Protein AF-A0A6N8FL63-F1 (afdb_monomer)

Sequence (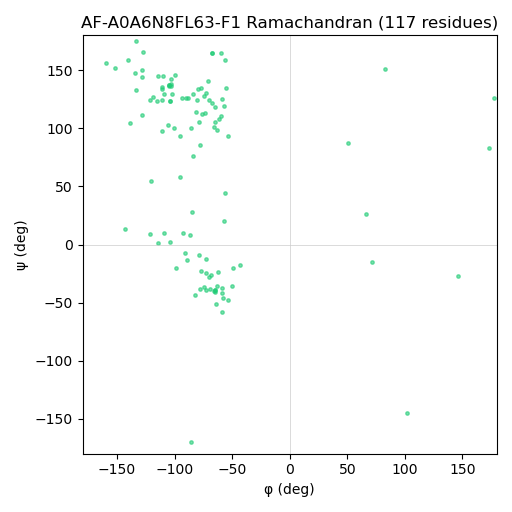119 aa):
MSCSRSRQGDCVCDVVRKIVKAQDEVAVVTNDNCCTTGCKQSIDQLLSPVNGPVDTTIPFLLYCKGDCDLFVATGIRDNNLFECVETAVFRAKKIDKDCCAVLELLEFEEATENYHISL

Secondary structure (DSSP, 8-state):
----TT-TT--HHHHHHHHHHHHHHHHHHTTSS-----TTTTTTTTTS-----------EE-BPSSS--B--EEEEEESSSEEEEEESEEEEEEE-TTSPEEEEE--PPP---------

InterPro domains:
  IPR019593 Spore coat protein Z/Y [PF10612] (2-115)

Structure (mmCIF, N/CA/C/O backbone):
data_AF-A0A6N8FL63-F1
#
_entry.id   AF-A0A6N8FL63-F1
#
loop_
_atom_site.group_PDB
_atom_site.id
_atom_site.type_symbol
_atom_site.label_atom_id
_atom_site.label_alt_id
_atom_site.label_comp_id
_atom_site.label_asym_id
_atom_site.label_entity_id
_atom_site.label_seq_id
_atom_site.pdbx_PDB_ins_code
_atom_site.Cartn_x
_atom_site.Cartn_y
_atom_site.Cartn_z
_atom_site.occupancy
_atom_site.B_iso_or_equiv
_atom_site.auth_seq_id
_atom_site.auth_comp_id
_atom_site.auth_asym_id
_atom_site.auth_atom_id
_atom_site.pdbx_PDB_model_num
ATOM 1 N N . MET A 1 1 ? -8.827 -15.265 6.698 1.00 49.66 1 MET A N 1
ATOM 2 C CA . MET A 1 1 ? -8.635 -14.203 7.704 1.00 49.66 1 MET A CA 1
ATOM 3 C C . MET A 1 1 ? -10.030 -13.690 8.008 1.00 49.66 1 MET A C 1
ATOM 5 O O . MET A 1 1 ? -10.634 -13.136 7.109 1.00 49.66 1 MET A O 1
ATOM 9 N N . SER A 1 2 ? -10.616 -14.034 9.157 1.00 43.56 2 SER A N 1
ATOM 10 C CA . SER A 1 2 ? -12.018 -13.711 9.477 1.00 43.56 2 SER A CA 1
ATOM 11 C C . SER A 1 2 ? -12.038 -12.879 10.748 1.00 43.56 2 SER A C 1
ATOM 13 O O . SER A 1 2 ? -11.491 -13.319 11.757 1.00 43.56 2 SER A O 1
ATOM 15 N N . CYS A 1 3 ? -12.646 -11.695 10.701 1.00 46.19 3 CYS A N 1
ATOM 16 C CA . CYS A 1 3 ? -12.813 -10.845 11.874 1.00 46.19 3 CYS A CA 1
ATOM 17 C C . CYS A 1 3 ? -13.983 -11.384 12.713 1.00 46.19 3 CYS A C 1
ATOM 19 O O . CYS A 1 3 ? -15.148 -11.272 12.336 1.00 46.19 3 CYS A O 1
ATOM 21 N N . SER A 1 4 ? -13.679 -12.023 13.845 1.00 50.72 4 SER A N 1
ATOM 22 C CA . SER A 1 4 ? -14.683 -12.347 14.860 1.00 50.72 4 SER A CA 1
ATOM 23 C C . SER A 1 4 ? -15.061 -11.068 15.611 1.00 50.72 4 SER A C 1
ATOM 25 O O . SER A 1 4 ? -14.191 -10.350 16.097 1.00 50.72 4 SER A O 1
ATOM 27 N N . ARG A 1 5 ? -16.365 -10.798 15.693 1.00 52.38 5 ARG A N 1
ATOM 28 C CA . ARG A 1 5 ? -17.051 -9.566 16.141 1.00 52.38 5 ARG A CA 1
ATOM 29 C C . ARG A 1 5 ? -16.757 -9.031 17.564 1.00 52.38 5 ARG A C 1
ATOM 31 O O . ARG A 1 5 ? -17.566 -8.268 18.076 1.00 52.38 5 ARG A O 1
ATOM 38 N N . SER A 1 6 ? -15.661 -9.389 18.233 1.00 49.41 6 SER A N 1
ATOM 39 C CA . SER A 1 6 ? -15.491 -9.135 19.676 1.00 49.41 6 SER A CA 1
ATOM 40 C C . SER A 1 6 ? -14.385 -8.160 20.095 1.00 49.41 6 SER A C 1
ATOM 42 O O . SER A 1 6 ? -14.257 -7.920 21.293 1.00 49.41 6 SER A O 1
ATOM 44 N N . ARG A 1 7 ? -13.620 -7.541 19.182 1.00 49.97 7 ARG A N 1
ATOM 45 C CA . ARG A 1 7 ? -12.677 -6.460 19.545 1.00 49.97 7 ARG A CA 1
ATOM 46 C C . ARG A 1 7 ? -12.701 -5.329 18.520 1.00 49.97 7 ARG A C 1
ATOM 48 O O . ARG A 1 7 ? -12.178 -5.470 17.420 1.00 49.97 7 ARG A O 1
ATOM 55 N N . GL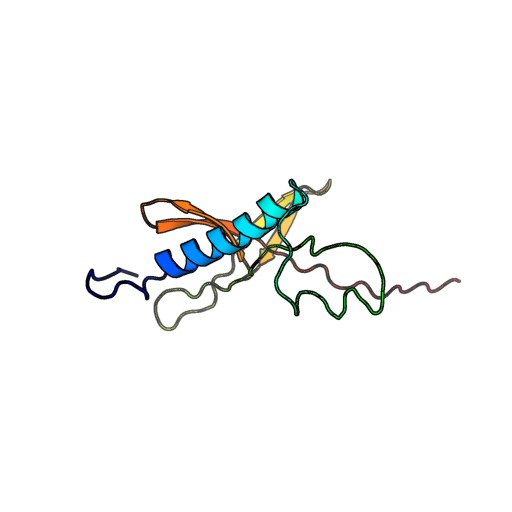N A 1 8 ? -13.336 -4.214 18.879 1.00 47.97 8 GLN A N 1
ATOM 56 C CA . GLN A 1 8 ? -13.195 -2.946 18.160 1.00 47.97 8 GLN A CA 1
ATOM 57 C C . GLN A 1 8 ? -11.742 -2.482 18.321 1.00 47.97 8 GLN A C 1
ATOM 59 O O . GLN A 1 8 ? -11.364 -2.066 19.412 1.00 47.97 8 GLN A O 1
ATOM 64 N N . GLY A 1 9 ? -10.920 -2.604 17.273 1.00 51.50 9 GLY A N 1
ATOM 65 C CA . GLY A 1 9 ? -9.546 -2.085 17.291 1.00 51.50 9 GLY A CA 1
ATOM 66 C C . GLY A 1 9 ? -8.488 -2.879 16.521 1.00 51.50 9 GLY A C 1
ATOM 67 O O . GLY A 1 9 ? -7.547 -2.250 16.043 1.00 51.50 9 GLY A O 1
ATOM 68 N N . ASP A 1 10 ? -8.665 -4.196 16.342 1.00 57.75 10 ASP A N 1
ATOM 69 C CA . ASP A 1 10 ? -7.581 -5.109 15.912 1.00 57.75 10 ASP A CA 1
ATOM 70 C C . ASP A 1 10 ? -7.860 -5.872 14.595 1.00 57.75 10 ASP A C 1
ATOM 72 O O . ASP A 1 10 ? -7.129 -6.794 14.230 1.00 57.75 10 ASP A O 1
ATOM 76 N N . CYS A 1 11 ? -8.923 -5.539 13.853 1.00 80.75 11 CYS A N 1
ATOM 77 C CA . CYS A 1 11 ? -9.172 -6.155 12.543 1.00 80.75 11 CYS A CA 1
ATOM 78 C C . CYS A 1 11 ? -8.233 -5.525 11.497 1.00 80.75 11 CYS A C 1
ATOM 80 O O . CYS A 1 11 ? -8.125 -4.303 11.415 1.00 80.75 11 CYS A O 1
ATOM 82 N N . VAL A 1 12 ? -7.595 -6.339 10.644 1.00 84.06 12 VAL A N 1
ATOM 83 C CA . VAL A 1 12 ? -6.724 -5.867 9.538 1.00 84.06 12 VAL A CA 1
ATOM 84 C C . VAL A 1 12 ? -7.418 -4.791 8.692 1.00 84.06 12 VAL A C 1
ATOM 86 O O . VAL A 1 12 ? -6.795 -3.817 8.284 1.00 84.06 12 VAL A O 1
ATOM 89 N N . CYS A 1 13 ? -8.732 -4.915 8.502 1.00 88.56 13 CYS A N 1
ATOM 90 C CA . CYS A 1 13 ? -9.556 -3.922 7.819 1.00 88.56 13 CYS A CA 1
ATOM 91 C C . CYS A 1 13 ? -9.515 -2.533 8.471 1.00 88.56 13 CYS A C 1
ATOM 93 O O . CYS A 1 13 ? -9.417 -1.530 7.769 1.00 88.56 13 CYS A O 1
ATOM 95 N N . ASP A 1 14 ? -9.553 -2.460 9.803 1.00 89.69 14 ASP A N 1
ATOM 96 C CA . ASP A 1 14 ? -9.490 -1.192 10.534 1.00 89.69 14 ASP A CA 1
ATOM 97 C C . ASP A 1 14 ? -8.104 -0.564 10.407 1.00 89.69 14 ASP A C 1
ATOM 99 O O . ASP A 1 14 ? -7.990 0.651 10.255 1.00 89.69 14 ASP A O 1
ATOM 103 N N . VAL A 1 15 ? -7.052 -1.387 10.429 1.00 90.06 15 VAL A N 1
ATOM 104 C CA . VAL A 1 15 ? -5.671 -0.931 10.227 1.00 90.06 15 VAL A CA 1
ATOM 105 C C . VAL A 1 15 ? -5.501 -0.362 8.822 1.00 90.06 15 VAL A C 1
ATOM 107 O O . VAL A 1 15 ? -5.081 0.783 8.681 1.00 90.06 15 VAL A O 1
ATOM 110 N N . VAL A 1 16 ? -5.904 -1.099 7.784 1.00 91.12 16 VAL A N 1
ATOM 111 C CA . VAL A 1 16 ? -5.817 -0.622 6.394 1.00 91.12 16 VAL A CA 1
ATOM 112 C C . VAL A 1 16 ? -6.692 0.620 6.181 1.00 91.12 16 VAL A C 1
ATOM 114 O O . VAL A 1 16 ? -6.283 1.548 5.490 1.00 91.12 16 VAL A O 1
ATOM 117 N N . ARG A 1 17 ? -7.856 0.715 6.835 1.00 91.75 17 ARG A N 1
ATOM 118 C CA . ARG A 1 17 ? -8.701 1.922 6.806 1.00 91.75 17 ARG A CA 1
ATOM 119 C C . ARG A 1 17 ? -8.033 3.124 7.469 1.00 91.75 17 ARG A C 1
ATOM 121 O O . ARG A 1 17 ? -8.136 4.228 6.942 1.00 91.75 17 ARG A O 1
ATOM 128 N N . LYS A 1 18 ? -7.346 2.924 8.597 1.00 89.44 18 LYS A N 1
ATOM 129 C CA . LYS A 1 18 ? -6.547 3.971 9.252 1.00 89.44 18 LYS A CA 1
ATOM 130 C C . LYS A 1 18 ? -5.377 4.410 8.374 1.00 89.44 18 LYS A C 1
ATOM 132 O O . LYS A 1 18 ? -5.123 5.605 8.310 1.00 89.44 18 LYS A O 1
ATOM 137 N N . ILE A 1 19 ? -4.725 3.473 7.678 1.00 89.31 19 ILE A N 1
ATOM 138 C CA . ILE A 1 19 ? -3.672 3.777 6.702 1.00 89.31 19 ILE A CA 1
ATOM 139 C C . ILE A 1 19 ? -4.231 4.678 5.600 1.00 89.31 19 ILE A C 1
ATOM 141 O O . ILE A 1 19 ? -3.757 5.797 5.459 1.00 89.31 19 ILE A O 1
ATOM 145 N N . VAL A 1 20 ? -5.284 4.252 4.890 1.00 89.44 20 VAL A N 1
ATOM 146 C CA . VAL A 1 20 ? -5.903 5.054 3.815 1.00 89.44 20 VAL A CA 1
ATOM 147 C C . VAL A 1 20 ? -6.283 6.447 4.322 1.00 89.44 20 VAL A C 1
ATOM 149 O O . VAL A 1 20 ? -5.899 7.443 3.721 1.00 89.44 20 VAL A O 1
ATOM 152 N N . LYS A 1 21 ? -6.940 6.527 5.487 1.00 87.12 21 LYS A N 1
ATOM 153 C CA . LYS A 1 21 ? -7.325 7.803 6.100 1.00 87.12 21 LYS A CA 1
ATOM 154 C C . LYS A 1 21 ? -6.123 8.719 6.368 1.00 87.12 21 LYS A C 1
ATOM 156 O O . LYS A 1 21 ? -6.197 9.899 6.054 1.00 87.12 21 LYS A O 1
ATOM 161 N N . ALA A 1 22 ? -5.036 8.192 6.930 1.00 84.81 22 ALA A N 1
ATOM 162 C CA . ALA A 1 22 ? -3.838 8.980 7.212 1.00 84.81 22 ALA A CA 1
ATOM 163 C C . ALA A 1 22 ? -3.174 9.498 5.925 1.00 84.81 22 ALA A C 1
ATOM 165 O O . ALA A 1 22 ? -2.735 10.644 5.884 1.00 84.81 22 ALA A O 1
ATOM 166 N N . GLN A 1 23 ? -3.139 8.681 4.868 1.00 84.56 23 GLN A N 1
ATOM 167 C CA . GLN A 1 23 ? -2.600 9.094 3.568 1.00 84.56 23 GLN A CA 1
ATOM 168 C C . GLN A 1 23 ? -3.460 10.196 2.915 1.00 84.56 23 GLN A C 1
ATOM 170 O O . GLN A 1 23 ? -2.919 11.140 2.336 1.00 84.56 23 GLN A O 1
ATOM 175 N N . ASP A 1 24 ? -4.790 10.094 3.026 1.00 80.62 24 ASP A N 1
ATOM 176 C CA . ASP A 1 24 ? -5.743 11.046 2.441 1.00 80.62 24 ASP A CA 1
ATOM 177 C C . ASP A 1 24 ? -5.766 12.389 3.189 1.00 80.62 24 ASP A C 1
ATOM 179 O O . ASP A 1 24 ? -5.832 13.445 2.560 1.00 80.62 24 ASP A O 1
ATOM 183 N N . GLU A 1 25 ? -5.672 12.378 4.525 1.00 73.38 25 GLU A N 1
ATOM 184 C CA . GLU A 1 25 ? -5.651 13.600 5.344 1.00 73.38 25 GLU A CA 1
ATOM 185 C C . GLU A 1 25 ? -4.486 14.526 4.964 1.00 73.38 25 GLU A C 1
ATOM 187 O O . GLU A 1 25 ? -4.663 15.741 4.897 1.00 73.38 25 GLU A O 1
ATOM 192 N N . VAL A 1 26 ? -3.315 13.970 4.640 1.00 64.12 26 VAL A N 1
ATOM 193 C CA . VAL A 1 26 ? -2.165 14.767 4.187 1.00 64.12 26 VAL A CA 1
ATOM 194 C C . VAL A 1 26 ? -2.357 15.265 2.748 1.00 64.12 26 VAL A C 1
ATOM 196 O O . VAL A 1 26 ? -2.000 16.402 2.450 1.00 64.12 26 VAL A O 1
ATOM 199 N N . ALA A 1 27 ? -2.973 14.467 1.868 1.00 58.62 27 ALA A N 1
ATOM 200 C CA . ALA A 1 27 ? -3.215 14.838 0.468 1.00 58.62 27 ALA A CA 1
ATOM 201 C C . ALA A 1 27 ? -4.271 15.949 0.289 1.00 58.62 27 ALA A C 1
ATOM 203 O O . ALA A 1 27 ? -4.237 16.698 -0.687 1.00 58.62 27 ALA A O 1
ATOM 204 N N . VAL A 1 28 ? -5.225 16.070 1.216 1.00 52.50 28 VAL A N 1
ATOM 205 C CA . VAL A 1 28 ? -6.226 17.152 1.204 1.00 52.50 28 VAL A CA 1
ATOM 206 C C . VAL A 1 28 ? -5.623 18.463 1.718 1.00 52.50 28 VAL A C 1
ATOM 208 O O . VAL A 1 28 ? -5.884 19.529 1.166 1.00 52.50 28 VAL A O 1
ATOM 211 N N . VAL A 1 29 ? -4.761 18.389 2.732 1.00 50.19 29 VAL A N 1
ATOM 212 C CA . VAL A 1 29 ? -4.109 19.549 3.360 1.00 50.19 29 VAL A CA 1
ATOM 213 C C . VAL A 1 29 ? -3.099 20.249 2.445 1.00 50.19 29 VAL A C 1
ATOM 215 O O . VAL A 1 29 ? -2.872 21.447 2.588 1.00 50.19 29 VAL A O 1
ATOM 218 N N . THR A 1 30 ? -2.506 19.548 1.482 1.00 49.66 30 THR A N 1
ATOM 219 C CA . THR A 1 30 ? -1.588 20.161 0.508 1.00 49.66 30 THR A CA 1
ATOM 220 C C . THR A 1 30 ? -2.296 21.028 -0.540 1.00 49.66 30 THR A C 1
ATOM 222 O O . THR A 1 30 ? -1.625 21.797 -1.223 1.00 49.66 30 THR A O 1
ATOM 225 N N . ASN A 1 31 ? -3.630 20.952 -0.650 1.00 46.59 31 ASN A N 1
ATOM 226 C CA . ASN A 1 31 ? -4.423 21.737 -1.606 1.00 46.59 31 ASN A CA 1
ATOM 227 C C . ASN A 1 31 ? -5.071 22.995 -0.999 1.00 46.59 31 ASN A C 1
ATOM 229 O O . ASN A 1 31 ? -5.382 23.923 -1.740 1.00 46.59 31 ASN A O 1
ATOM 233 N N . ASP A 1 32 ? -5.220 23.058 0.326 1.00 43.28 32 ASP A N 1
ATOM 234 C CA . ASP A 1 32 ? -5.717 24.228 1.054 1.00 43.28 32 ASP A CA 1
ATOM 235 C C . ASP A 1 32 ? -4.728 24.566 2.173 1.00 43.28 32 ASP A C 1
ATOM 237 O O . ASP A 1 32 ? -4.602 23.820 3.139 1.00 43.28 32 ASP A O 1
ATOM 241 N N . ASN A 1 33 ? -4.030 25.698 2.034 1.00 47.59 33 ASN A N 1
ATOM 242 C CA . ASN A 1 33 ? -2.922 26.218 2.858 1.00 47.59 33 ASN A CA 1
ATOM 243 C C . ASN A 1 33 ? -3.197 26.391 4.385 1.00 47.59 33 ASN A C 1
ATOM 245 O O . ASN A 1 33 ? -2.863 27.433 4.949 1.00 47.59 33 ASN A O 1
ATOM 249 N N . CYS A 1 34 ? -3.828 25.444 5.092 1.00 46.94 34 CYS A N 1
ATOM 250 C CA . CYS A 1 34 ? -4.378 25.682 6.434 1.00 46.94 34 CYS A CA 1
ATOM 251 C C . CYS A 1 34 ? -4.262 24.528 7.450 1.00 46.94 34 CYS A C 1
ATOM 253 O O . CYS A 1 34 ? -4.857 24.609 8.520 1.00 46.94 34 CYS A O 1
ATOM 255 N N . CYS A 1 35 ? -3.464 23.482 7.226 1.00 49.03 35 CYS A N 1
ATOM 256 C CA . CYS A 1 35 ? -3.082 22.610 8.346 1.00 49.03 35 CYS A CA 1
ATOM 257 C C . CYS A 1 35 ? -1.602 22.758 8.663 1.00 49.03 35 CYS A C 1
ATOM 259 O O . CYS A 1 35 ? -0.726 22.156 8.053 1.00 49.03 35 CYS A O 1
ATOM 261 N N . THR A 1 36 ? -1.365 23.589 9.678 1.00 46.50 36 THR A N 1
ATOM 262 C CA . THR A 1 36 ? -0.153 23.613 10.485 1.00 46.50 36 THR A CA 1
ATOM 263 C C . THR A 1 36 ? -0.018 22.275 11.168 1.00 46.50 36 THR A C 1
ATOM 265 O O . THR A 1 36 ? -0.758 21.892 12.074 1.00 46.50 36 THR A O 1
ATOM 268 N N . THR A 1 37 ? 0.943 21.552 10.673 1.00 51.22 37 THR A N 1
ATOM 269 C CA . THR A 1 37 ? 1.267 20.236 11.111 1.00 51.22 37 THR A CA 1
ATOM 270 C C . THR A 1 37 ? 2.097 20.339 12.421 1.00 51.22 37 THR A C 1
ATOM 272 O O . THR A 1 37 ? 2.926 21.240 12.521 1.00 51.22 37 THR A O 1
ATOM 275 N N . GLY A 1 38 ? 1.815 19.562 13.479 1.00 47.03 38 GLY A N 1
ATOM 276 C CA . GLY A 1 38 ? 2.204 19.882 14.881 1.00 47.03 38 GLY A CA 1
ATOM 277 C C . GLY A 1 38 ? 3.708 20.124 15.153 1.00 47.03 38 GLY A C 1
ATOM 278 O O . GLY A 1 38 ? 4.543 19.639 14.412 1.00 47.03 38 GLY A O 1
ATOM 279 N N . CYS A 1 39 ? 4.076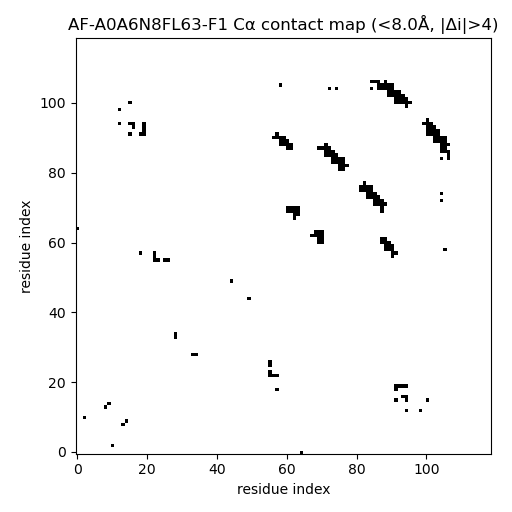 20.823 16.244 1.00 38.59 39 CYS A N 1
ATOM 280 C CA . CYS A 1 39 ? 5.355 21.546 16.505 1.00 38.59 39 CYS A CA 1
ATOM 281 C C . CYS A 1 39 ? 6.719 20.910 16.137 1.00 38.59 39 CYS A C 1
ATOM 283 O O . CYS A 1 39 ? 7.719 21.618 16.065 1.00 38.59 39 CYS A O 1
ATOM 285 N N . LYS A 1 40 ? 6.800 19.598 15.919 1.00 46.94 40 LYS A N 1
ATOM 286 C CA . LYS A 1 40 ? 8.001 18.891 15.440 1.00 46.94 40 LYS A CA 1
ATOM 287 C C . LYS A 1 40 ? 8.073 18.827 13.909 1.00 46.94 40 LYS A C 1
ATOM 289 O O . LYS A 1 40 ? 9.121 18.490 13.369 1.00 46.94 40 LYS A O 1
ATOM 294 N N . GLN A 1 41 ? 6.975 19.150 13.227 1.00 51.06 41 GLN A N 1
ATOM 295 C CA . GLN A 1 41 ? 6.714 18.838 11.825 1.00 51.06 41 GLN A CA 1
ATOM 296 C C . GLN A 1 41 ? 7.298 19.830 10.834 1.00 51.06 41 GLN A C 1
ATOM 298 O O . GLN A 1 41 ? 6.870 19.954 9.695 1.00 51.06 41 GLN A O 1
ATOM 303 N N . SER A 1 42 ? 8.378 20.463 11.226 1.00 49.34 42 SER A N 1
ATOM 304 C CA . SER A 1 42 ? 9.664 20.027 10.703 1.00 49.34 42 SER A CA 1
ATOM 305 C C . SER A 1 42 ? 10.632 21.072 11.215 1.00 49.34 42 SER A C 1
ATOM 307 O O . SER A 1 42 ? 10.962 22.001 10.482 1.00 49.34 42 SER A O 1
ATOM 309 N N . ILE A 1 43 ? 11.105 20.934 12.468 1.00 50.09 43 ILE A N 1
ATOM 310 C CA . ILE A 1 43 ? 12.293 21.698 12.906 1.00 50.09 43 ILE A CA 1
ATOM 311 C C . ILE A 1 43 ? 13.419 21.547 11.874 1.00 50.09 43 ILE A C 1
ATOM 313 O O . ILE A 1 43 ? 14.241 22.429 11.742 1.00 50.09 43 ILE A O 1
ATOM 317 N N . ASP A 1 44 ? 13.375 20.522 11.031 1.00 43.69 44 ASP A N 1
ATOM 318 C CA . ASP A 1 44 ? 14.366 20.294 9.989 1.00 43.69 44 ASP A CA 1
ATOM 319 C C . ASP A 1 44 ? 13.885 20.520 8.556 1.00 43.69 44 ASP A C 1
ATOM 321 O O . ASP A 1 44 ? 14.655 20.345 7.622 1.00 43.69 44 ASP A O 1
ATOM 325 N N . GLN A 1 45 ? 12.700 21.093 8.354 1.00 47.09 45 GLN A N 1
ATOM 326 C CA . GLN A 1 45 ? 12.618 22.035 7.241 1.00 47.09 45 GLN A CA 1
ATOM 327 C C . GLN A 1 45 ? 13.584 23.219 7.504 1.00 47.09 45 GLN A C 1
ATOM 329 O O . GLN A 1 45 ? 14.035 23.837 6.542 1.00 47.09 45 GLN A O 1
ATOM 334 N N . LEU A 1 46 ? 13.957 23.523 8.769 1.00 44.97 46 LEU A N 1
ATOM 335 C CA . LEU A 1 46 ? 14.701 24.740 9.160 1.00 44.97 46 LEU A CA 1
ATOM 336 C C . LEU A 1 46 ? 16.216 24.730 8.911 1.00 44.97 46 LEU A C 1
ATOM 338 O O . LEU A 1 46 ? 16.819 25.793 9.037 1.00 44.97 46 LEU A O 1
ATOM 342 N N . LEU A 1 47 ? 16.851 23.614 8.540 1.00 43.84 47 LEU A N 1
ATOM 343 C CA . LEU A 1 47 ? 18.245 23.666 8.062 1.00 43.84 47 LEU A CA 1
ATOM 344 C C . LEU A 1 47 ? 18.361 23.839 6.534 1.00 43.84 47 LEU A C 1
ATOM 346 O O . LEU A 1 47 ? 19.446 24.176 6.064 1.00 43.84 47 LEU A O 1
ATOM 350 N N . SER A 1 48 ? 17.230 23.778 5.807 1.00 43.97 48 SER A N 1
ATOM 351 C CA . SER A 1 48 ? 17.045 24.161 4.389 1.00 43.97 48 SER A CA 1
ATOM 352 C C . SER A 1 48 ? 17.437 23.105 3.323 1.00 43.97 48 SER A C 1
ATOM 354 O O . SER A 1 48 ? 18.392 22.368 3.559 1.00 43.97 48 SER A O 1
ATOM 356 N N . PRO A 1 49 ? 16.809 23.060 2.112 1.00 48.38 49 PRO A N 1
ATOM 357 C CA . PRO A 1 49 ? 15.669 23.848 1.613 1.00 48.38 49 PRO A CA 1
ATOM 358 C C . PRO A 1 49 ? 14.482 23.045 1.008 1.00 48.38 49 PRO A C 1
ATOM 360 O O . PRO A 1 49 ? 14.651 22.092 0.258 1.00 48.38 49 PRO A O 1
ATOM 363 N N . VAL A 1 50 ? 13.277 23.580 1.256 1.00 49.59 50 VAL A N 1
ATOM 364 C CA . VAL A 1 50 ? 12.170 23.819 0.300 1.00 49.59 50 VAL A CA 1
ATOM 365 C C . VAL A 1 50 ? 11.739 22.648 -0.595 1.00 49.59 50 VAL A C 1
ATOM 367 O O . VAL A 1 50 ? 12.190 22.550 -1.727 1.00 49.59 50 VAL A O 1
ATOM 370 N N . ASN A 1 51 ? 10.815 21.821 -0.092 1.00 46.97 51 ASN A N 1
ATOM 371 C CA . ASN A 1 51 ? 9.601 21.296 -0.750 1.00 46.97 51 ASN A CA 1
ATOM 372 C C . ASN A 1 51 ? 8.928 20.344 0.260 1.00 46.97 51 ASN A C 1
ATOM 374 O O . ASN A 1 51 ? 9.594 19.485 0.834 1.00 46.97 51 ASN A O 1
ATOM 378 N N . GLY A 1 52 ? 7.645 20.547 0.577 1.00 46.09 52 GLY A N 1
ATOM 379 C CA . GLY A 1 52 ? 6.929 19.726 1.569 1.00 46.09 52 GLY A CA 1
ATOM 380 C C . GLY A 1 52 ? 6.895 18.235 1.191 1.00 46.09 52 GLY A C 1
ATOM 381 O O . GLY A 1 52 ? 7.176 17.913 0.037 1.00 46.09 52 GLY A O 1
ATOM 382 N N . PRO A 1 53 ? 6.554 17.317 2.121 1.00 46.78 53 PRO A N 1
ATOM 383 C CA . PRO A 1 53 ? 6.522 15.892 1.810 1.00 46.78 53 PRO A CA 1
ATOM 384 C C . PRO A 1 53 ? 5.526 15.638 0.675 1.00 46.78 53 PRO A C 1
ATOM 386 O O . PRO A 1 53 ? 4.319 15.801 0.849 1.00 46.78 53 PRO A O 1
ATOM 389 N N . VAL A 1 54 ? 6.052 15.271 -0.490 1.00 52.88 54 VAL A N 1
ATOM 390 C CA . VAL A 1 54 ? 5.268 14.815 -1.647 1.00 52.88 54 VAL A CA 1
ATOM 391 C C . VAL A 1 54 ? 4.724 13.404 -1.374 1.00 52.88 54 VAL A C 1
ATOM 393 O O . VAL A 1 54 ? 3.670 13.017 -1.877 1.00 52.88 54 VAL A O 1
ATOM 396 N N . ASP A 1 55 ? 5.397 12.670 -0.486 1.00 57.34 55 ASP A N 1
ATOM 397 C CA . ASP A 1 55 ? 5.133 11.266 -0.208 1.00 57.34 55 ASP A CA 1
ATOM 398 C C . ASP A 1 55 ? 4.205 11.104 0.996 1.00 57.34 55 ASP A C 1
ATOM 400 O O . ASP A 1 55 ? 4.626 11.047 2.152 1.00 57.34 55 ASP A O 1
ATOM 404 N N . THR A 1 56 ? 2.906 10.998 0.724 1.00 67.81 56 THR A N 1
ATOM 405 C CA . THR A 1 56 ? 1.891 10.700 1.748 1.00 67.81 56 THR A CA 1
ATOM 406 C C . THR A 1 56 ? 1.692 9.202 1.975 1.00 67.81 56 THR A C 1
ATOM 408 O O . THR A 1 56 ? 0.757 8.804 2.661 1.00 67.81 56 THR A O 1
ATOM 411 N N . THR A 1 57 ? 2.537 8.354 1.387 1.00 80.62 57 THR A N 1
ATOM 412 C CA . THR A 1 57 ? 2.368 6.897 1.346 1.00 80.62 57 THR A CA 1
ATOM 413 C C . THR A 1 57 ? 2.891 6.224 2.613 1.00 80.62 57 THR A C 1
ATOM 415 O O . THR A 1 57 ? 4.040 6.423 2.995 1.00 80.62 57 THR A O 1
ATOM 418 N N . ILE A 1 58 ? 2.079 5.357 3.228 1.00 87.31 58 ILE A N 1
ATOM 419 C CA . ILE A 1 58 ? 2.534 4.429 4.273 1.00 87.31 58 ILE A CA 1
ATOM 420 C C . ILE A 1 58 ? 2.719 3.057 3.607 1.00 87.31 58 ILE A C 1
ATOM 422 O O . ILE A 1 58 ? 1.721 2.366 3.374 1.00 87.31 58 ILE A O 1
ATOM 426 N N . PRO A 1 59 ? 3.956 2.653 3.261 1.00 90.38 59 PRO A N 1
ATOM 427 C CA . PRO A 1 59 ? 4.195 1.369 2.617 1.00 90.38 59 PRO A CA 1
ATOM 428 C C . PRO A 1 59 ? 3.984 0.222 3.607 1.00 90.38 59 PRO A C 1
ATOM 430 O O . PRO A 1 59 ? 4.380 0.307 4.772 1.00 90.38 59 PRO A O 1
ATOM 433 N N . PHE A 1 60 ? 3.393 -0.877 3.144 1.00 90.62 60 PHE A N 1
ATOM 434 C CA . PHE A 1 60 ? 3.268 -2.089 3.950 1.00 90.62 60 PHE A CA 1
ATOM 435 C C . PHE A 1 60 ? 3.486 -3.361 3.136 1.00 90.62 60 PHE A C 1
ATOM 437 O O . PHE A 1 60 ? 3.353 -3.393 1.913 1.00 90.62 60 PHE A O 1
ATOM 444 N N . LEU A 1 61 ? 3.821 -4.413 3.878 1.00 92.31 61 LEU A N 1
ATOM 445 C CA . LEU A 1 61 ? 4.040 -5.769 3.403 1.00 92.31 61 LEU A CA 1
ATOM 446 C C . LEU A 1 61 ? 2.796 -6.616 3.670 1.00 92.31 61 LEU A C 1
ATOM 448 O O . LEU A 1 61 ? 2.132 -6.453 4.699 1.00 92.31 61 LEU A O 1
ATOM 452 N N . LEU A 1 62 ? 2.503 -7.552 2.773 1.00 89.94 62 LEU A N 1
ATOM 453 C CA . LEU A 1 62 ? 1.431 -8.523 2.956 1.00 89.94 62 LEU A CA 1
ATOM 454 C C . LEU A 1 62 ? 2.017 -9.912 3.149 1.00 89.94 62 LEU A C 1
ATOM 456 O O . LEU A 1 62 ? 2.735 -10.408 2.294 1.00 89.94 62 LEU A O 1
ATOM 460 N N . TYR A 1 63 ? 1.658 -10.558 4.250 1.00 88.00 63 TYR A N 1
ATOM 461 C CA . TYR A 1 63 ? 1.931 -11.974 4.470 1.00 88.00 63 TYR A CA 1
ATOM 462 C C . TYR A 1 63 ? 0.637 -12.746 4.246 1.00 88.00 63 TYR A C 1
ATOM 464 O O . TYR A 1 63 ? -0.439 -12.318 4.688 1.00 88.00 63 TYR A O 1
ATOM 472 N N . CYS A 1 64 ? 0.714 -13.877 3.552 1.00 78.69 64 CYS A N 1
ATOM 473 C CA . CYS A 1 64 ? -0.434 -14.767 3.471 1.00 78.69 64 CYS A CA 1
ATOM 474 C C . CYS A 1 64 ? -0.731 -15.381 4.855 1.00 78.69 64 CYS A C 1
ATOM 476 O O . CYS A 1 64 ? 0.035 -15.280 5.812 1.00 78.69 64 CYS A O 1
ATOM 478 N N . LYS A 1 65 ? -1.922 -15.963 5.014 1.00 77.81 65 LYS A N 1
ATOM 479 C CA . LYS A 1 65 ? -2.374 -16.458 6.319 1.00 77.81 65 LYS A CA 1
ATOM 480 C C . LYS A 1 65 ? -1.574 -17.699 6.743 1.00 77.81 65 LYS A C 1
ATOM 482 O O . LYS A 1 65 ? -1.689 -18.727 6.084 1.00 77.81 65 LYS A O 1
ATOM 487 N N . GLY A 1 66 ? -0.955 -17.652 7.923 1.00 79.88 66 GLY A N 1
ATOM 488 C CA . GLY A 1 66 ? -0.239 -18.784 8.524 1.00 79.88 66 GLY A CA 1
ATOM 489 C C . GLY A 1 66 ? 1.270 -18.636 8.352 1.00 79.88 66 GLY A C 1
ATOM 490 O O . GLY A 1 66 ? 1.770 -17.517 8.384 1.00 79.88 66 GLY A O 1
ATOM 491 N N . ASP A 1 67 ? 1.966 -19.753 8.158 1.00 75.69 67 ASP A N 1
ATOM 492 C CA . ASP A 1 67 ? 3.430 -19.803 8.050 1.00 75.69 67 ASP A CA 1
ATOM 493 C C . ASP A 1 67 ? 3.879 -19.778 6.582 1.00 75.69 67 ASP A C 1
ATOM 495 O O . ASP A 1 67 ? 4.493 -20.723 6.092 1.00 75.69 67 ASP A O 1
ATOM 499 N N . CYS A 1 68 ? 3.495 -18.742 5.840 1.00 78.06 68 CYS A N 1
ATOM 500 C CA . CYS A 1 68 ? 3.785 -18.656 4.413 1.00 78.06 68 CYS A CA 1
ATOM 501 C C . CYS A 1 68 ? 4.469 -17.345 4.034 1.00 78.06 68 CYS A C 1
ATOM 503 O O . CYS A 1 68 ? 4.524 -16.392 4.817 1.00 78.06 68 CYS A O 1
ATOM 505 N N . ASP A 1 69 ? 5.018 -17.345 2.823 1.00 85.50 69 ASP 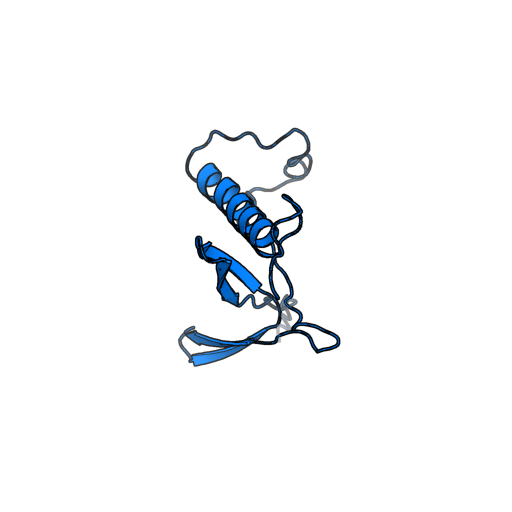A N 1
ATOM 506 C CA . ASP A 1 69 ? 5.913 -16.304 2.349 1.00 85.50 69 ASP A CA 1
ATOM 507 C C . ASP A 1 69 ? 5.221 -14.951 2.159 1.00 85.50 69 ASP A C 1
ATOM 509 O O . ASP A 1 69 ? 3.992 -14.804 2.113 1.00 85.50 69 ASP A O 1
ATOM 513 N N . LEU A 1 70 ? 6.068 -13.935 2.046 1.00 91.31 70 LEU A N 1
ATOM 514 C CA . LEU A 1 70 ? 5.679 -12.594 1.662 1.00 91.31 70 LEU A CA 1
ATOM 515 C C . LEU A 1 70 ? 4.935 -12.628 0.316 1.00 91.31 70 LEU A C 1
ATOM 517 O O . LEU A 1 70 ? 5.362 -13.280 -0.635 1.00 91.31 70 LEU A O 1
ATOM 521 N N . PHE A 1 71 ? 3.817 -11.915 0.227 1.00 91.06 71 PHE A N 1
ATOM 522 C CA . PHE A 1 71 ? 3.070 -11.782 -1.013 1.00 91.06 71 PHE A CA 1
ATOM 523 C C . PHE A 1 71 ? 3.816 -10.843 -1.961 1.00 91.06 71 PHE A C 1
ATOM 525 O O . PHE A 1 71 ? 3.928 -9.644 -1.703 1.00 91.06 71 PHE A O 1
ATOM 532 N N . VAL A 1 72 ? 4.300 -11.408 -3.063 1.00 93.25 72 VAL A N 1
ATOM 533 C CA . VAL A 1 72 ? 4.933 -10.687 -4.166 1.00 93.25 72 VAL A CA 1
ATOM 534 C C . VAL A 1 72 ? 3.923 -10.571 -5.302 1.00 93.25 72 VAL A C 1
ATOM 536 O O . VAL A 1 72 ? 3.301 -11.561 -5.691 1.00 93.25 72 VAL A O 1
ATOM 539 N N . ALA A 1 73 ? 3.738 -9.361 -5.816 1.00 92.44 73 ALA A N 1
ATOM 540 C CA . ALA A 1 73 ? 2.847 -9.090 -6.931 1.00 92.44 73 ALA A CA 1
ATOM 541 C C . ALA A 1 73 ? 3.632 -8.620 -8.152 1.00 92.44 73 ALA A C 1
ATOM 543 O O . ALA A 1 73 ? 4.593 -7.860 -8.032 1.00 92.44 73 ALA A O 1
ATOM 544 N N . THR A 1 74 ? 3.151 -9.023 -9.326 1.00 94.00 74 THR A N 1
ATOM 545 C CA . THR A 1 74 ? 3.671 -8.583 -10.619 1.00 94.00 74 THR A CA 1
ATOM 546 C C . THR A 1 74 ? 2.637 -7.699 -11.309 1.00 94.00 74 THR A C 1
ATOM 548 O O . THR A 1 74 ? 1.451 -8.037 -11.363 1.00 94.00 74 THR A O 1
ATOM 551 N N . GLY A 1 75 ? 3.077 -6.570 -11.849 1.00 90.44 75 GLY A N 1
ATOM 552 C CA . GLY A 1 75 ? 2.278 -5.668 -12.671 1.00 90.44 75 GLY A CA 1
ATOM 553 C C . GLY A 1 75 ? 3.035 -5.246 -13.923 1.00 90.44 75 GLY A C 1
ATOM 554 O O . GLY A 1 75 ? 4.203 -5.582 -14.092 1.00 90.44 75 GLY A O 1
ATOM 555 N N . ILE A 1 76 ? 2.363 -4.504 -14.802 1.00 90.38 76 ILE A N 1
ATOM 556 C CA . ILE A 1 76 ? 2.985 -3.903 -15.984 1.00 90.38 76 ILE A CA 1
ATOM 557 C C . ILE A 1 76 ? 2.849 -2.387 -15.866 1.00 90.38 76 ILE A C 1
ATOM 559 O O . ILE A 1 76 ? 1.737 -1.886 -15.683 1.00 90.38 76 ILE A O 1
ATOM 563 N N . ARG A 1 77 ? 3.968 -1.670 -15.977 1.00 85.50 77 ARG A N 1
ATOM 564 C CA . ARG A 1 77 ? 4.008 -0.210 -16.111 1.00 85.50 77 ARG A CA 1
ATOM 565 C C . ARG A 1 77 ? 4.300 0.148 -17.566 1.00 85.50 77 ARG A C 1
ATOM 567 O O . ARG A 1 77 ? 5.081 -0.531 -18.225 1.00 85.50 77 ARG A O 1
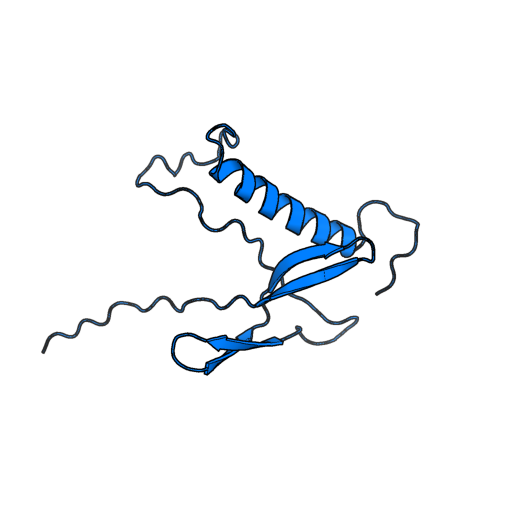ATOM 574 N N . ASP A 1 78 ? 3.664 1.206 -18.054 1.00 83.75 78 ASP A N 1
ATOM 575 C CA . ASP A 1 78 ? 3.925 1.772 -19.377 1.00 83.75 78 ASP A CA 1
ATOM 576 C C . ASP A 1 78 ? 4.712 3.078 -19.223 1.00 83.75 78 ASP A C 1
ATOM 578 O O . ASP A 1 78 ? 4.149 4.107 -18.851 1.00 83.75 78 ASP A O 1
ATOM 582 N N . ASN A 1 79 ? 6.020 3.005 -19.479 1.00 77.69 79 ASN A N 1
ATOM 583 C CA . ASN A 1 79 ? 6.941 4.144 -19.504 1.00 77.69 79 ASN A CA 1
ATOM 584 C C . ASN A 1 79 ? 7.593 4.258 -20.898 1.00 77.69 79 ASN A C 1
ATOM 586 O O . ASN A 1 79 ? 8.815 4.245 -21.030 1.00 77.69 79 ASN A O 1
ATOM 590 N N . ASN A 1 80 ? 6.783 4.324 -21.964 1.00 81.19 80 ASN A N 1
ATOM 591 C CA . ASN A 1 80 ? 7.184 4.219 -23.385 1.00 81.19 80 ASN A CA 1
ATOM 592 C C . ASN A 1 80 ? 7.606 2.807 -23.835 1.00 81.19 80 ASN A C 1
ATOM 594 O O . ASN A 1 80 ? 7.676 2.540 -25.035 1.00 81.19 80 ASN A O 1
ATOM 598 N N . LEU A 1 81 ? 7.862 1.906 -22.886 1.00 85.12 81 LEU A N 1
ATOM 599 C CA . LEU A 1 81 ? 7.992 0.464 -23.059 1.00 85.12 81 LEU A CA 1
ATOM 600 C C . LEU A 1 81 ? 7.193 -0.221 -21.940 1.00 85.12 81 LEU A C 1
ATOM 602 O O . LEU A 1 81 ? 7.094 0.307 -20.831 1.00 85.12 81 LEU A O 1
ATOM 606 N N . PHE A 1 82 ? 6.617 -1.389 -22.235 1.00 90.44 82 PHE A N 1
ATOM 607 C CA . PHE A 1 82 ? 5.947 -2.208 -21.225 1.00 90.44 82 PHE A CA 1
ATOM 608 C C . PHE A 1 82 ? 6.991 -2.921 -20.366 1.00 90.44 82 PHE A C 1
ATOM 610 O O . PHE A 1 82 ? 7.684 -3.821 -20.843 1.00 90.44 82 PHE A O 1
ATOM 617 N N . GLU A 1 83 ? 7.072 -2.537 -19.098 1.00 87.88 83 GLU A N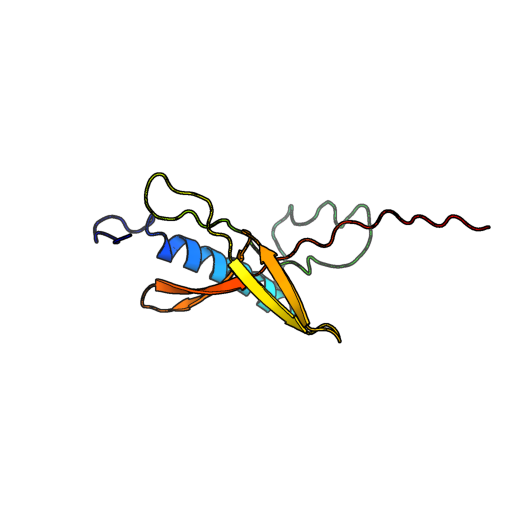 1
ATOM 618 C CA . GLU A 1 83 ? 7.995 -3.106 -18.117 1.00 87.88 83 GLU A CA 1
ATOM 619 C C . GLU A 1 83 ? 7.221 -3.908 -17.073 1.00 87.88 83 GLU A C 1
ATOM 621 O O . GLU A 1 83 ? 6.184 -3.462 -16.574 1.00 87.88 83 GLU A O 1
ATOM 626 N N . CYS A 1 84 ? 7.722 -5.098 -16.737 1.00 90.44 84 CYS A N 1
ATOM 627 C CA . CYS A 1 84 ? 7.188 -5.873 -15.622 1.00 90.44 84 CYS A CA 1
ATOM 628 C C . CYS A 1 84 ? 7.762 -5.323 -14.316 1.00 90.44 84 CYS A C 1
ATOM 630 O O . CYS A 1 84 ? 8.977 -5.281 -14.152 1.00 90.44 84 CYS A O 1
ATOM 632 N N . VAL A 1 85 ? 6.885 -4.953 -13.388 1.00 89.88 85 VAL A N 1
ATOM 633 C CA . VAL A 1 85 ? 7.246 -4.538 -12.031 1.00 89.88 85 VAL A CA 1
ATOM 634 C C . VAL A 1 85 ? 6.910 -5.683 -11.094 1.00 89.88 85 VAL A C 1
ATOM 636 O O . VAL A 1 85 ? 5.760 -6.121 -11.054 1.00 89.88 85 VAL A O 1
ATOM 639 N N . GLU A 1 86 ? 7.891 -6.156 -10.336 1.00 93.19 86 GLU A N 1
ATOM 640 C CA . GLU A 1 86 ? 7.702 -7.154 -9.287 1.00 93.19 86 GLU A CA 1
ATOM 641 C C . GLU A 1 86 ? 8.027 -6.531 -7.931 1.00 93.19 86 GLU A C 1
ATOM 643 O O . GLU A 1 86 ? 9.110 -5.986 -7.730 1.00 93.19 86 GLU A O 1
ATOM 648 N N . THR A 1 87 ? 7.078 -6.571 -6.996 1.00 93.12 87 THR A N 1
ATOM 649 C CA . THR A 1 87 ? 7.273 -5.973 -5.673 1.00 93.12 87 THR A CA 1
ATOM 650 C C . THR A 1 87 ? 6.461 -6.673 -4.596 1.00 93.12 87 THR A C 1
ATOM 652 O O . THR A 1 87 ? 5.383 -7.218 -4.837 1.00 93.12 87 THR A O 1
ATOM 655 N N . ALA A 1 88 ? 6.980 -6.614 -3.375 1.00 93.50 88 ALA A N 1
ATOM 656 C CA . ALA A 1 88 ? 6.277 -7.014 -2.164 1.00 93.50 88 ALA A CA 1
ATOM 657 C C . ALA A 1 88 ? 5.775 -5.823 -1.332 1.00 93.50 88 ALA A C 1
ATOM 659 O O . ALA A 1 88 ? 5.242 -6.010 -0.234 1.00 93.50 88 ALA A O 1
ATOM 660 N N . VAL A 1 89 ? 5.989 -4.599 -1.818 1.00 93.12 89 VAL A N 1
ATOM 661 C CA . VAL A 1 89 ? 5.676 -3.366 -1.100 1.00 93.12 89 VAL A CA 1
ATOM 662 C C . VAL A 1 89 ? 4.491 -2.682 -1.760 1.00 93.12 89 VAL A C 1
ATOM 664 O O . VAL A 1 89 ? 4.459 -2.470 -2.972 1.00 93.12 89 VAL A O 1
ATOM 667 N N . PHE A 1 90 ? 3.501 -2.334 -0.941 1.00 93.38 90 PHE A N 1
ATOM 668 C CA . PHE A 1 90 ? 2.216 -1.844 -1.418 1.00 93.38 90 PHE A CA 1
ATOM 669 C C . PHE A 1 90 ? 1.824 -0.529 -0.759 1.00 93.38 90 PHE A C 1
ATOM 671 O O . PHE A 1 90 ? 2.106 -0.289 0.418 1.00 93.38 90 PHE A O 1
ATOM 678 N N . ARG A 1 91 ? 1.072 0.275 -1.512 1.00 92.19 91 ARG A N 1
ATOM 679 C CA . ARG A 1 91 ? 0.260 1.380 -0.997 1.00 92.19 91 ARG A CA 1
ATOM 680 C C . ARG A 1 91 ? -1.207 0.976 -0.999 1.00 92.19 91 ARG A C 1
ATOM 682 O O . ARG A 1 91 ? -1.709 0.452 -1.991 1.00 92.19 91 ARG A O 1
ATOM 689 N N . ALA A 1 92 ? -1.933 1.290 0.071 1.00 92.75 92 ALA A N 1
ATOM 690 C CA . ALA A 1 92 ? -3.388 1.175 0.068 1.00 92.75 92 ALA A CA 1
ATOM 691 C C . ALA A 1 92 ? -3.990 2.414 -0.601 1.00 92.75 92 ALA A C 1
ATOM 693 O O . ALA A 1 92 ? -3.879 3.517 -0.071 1.00 92.75 92 ALA A O 1
ATOM 694 N N . LYS A 1 93 ? -4.636 2.237 -1.756 1.00 89.19 93 LYS A N 1
ATOM 695 C CA . LYS A 1 93 ? -5.307 3.322 -2.487 1.00 89.19 93 LYS A CA 1
ATOM 696 C C . LYS A 1 93 ? -6.695 3.614 -1.929 1.00 89.19 93 LYS A C 1
ATOM 698 O O . LYS A 1 93 ? -7.097 4.761 -1.812 1.00 89.19 93 LYS A O 1
ATOM 703 N N . LYS A 1 94 ? -7.460 2.562 -1.639 1.00 90.88 94 LYS A N 1
ATOM 704 C CA . LYS A 1 94 ? -8.795 2.647 -1.032 1.00 90.88 94 LYS A CA 1
ATOM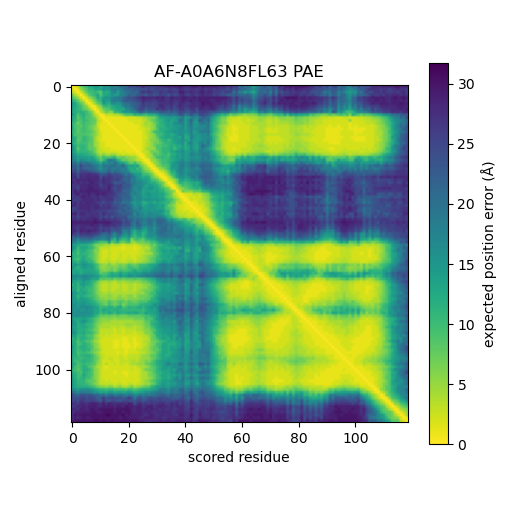 705 C C . LYS A 1 94 ? -9.165 1.323 -0.386 1.00 90.88 94 LYS A C 1
ATOM 707 O O . LYS A 1 94 ? -8.681 0.276 -0.809 1.00 90.88 94 LYS A O 1
ATOM 712 N N . ILE A 1 95 ? -10.070 1.372 0.583 1.00 91.94 95 ILE A N 1
ATOM 713 C CA . ILE A 1 95 ? -10.708 0.196 1.174 1.00 91.94 95 ILE A CA 1
ATOM 714 C C . ILE A 1 95 ? -12.212 0.428 1.265 1.00 91.94 95 ILE A C 1
ATOM 716 O O . ILE A 1 95 ? -12.661 1.496 1.689 1.00 91.94 95 ILE A O 1
ATOM 720 N N . ASP A 1 96 ? -13.001 -0.553 0.847 1.00 90.06 96 ASP A N 1
ATOM 721 C CA . ASP A 1 96 ? -14.456 -0.448 0.879 1.00 90.06 96 ASP A CA 1
ATOM 722 C C . ASP A 1 96 ? -15.054 -0.859 2.240 1.00 90.06 96 ASP A C 1
ATOM 724 O O . ASP A 1 96 ? -14.369 -0.964 3.267 1.00 90.06 96 ASP A O 1
ATOM 728 N N . LYS A 1 97 ? -16.382 -0.991 2.281 1.00 86.38 97 LYS A N 1
ATOM 729 C CA . LYS A 1 97 ? -17.126 -1.385 3.484 1.00 86.38 97 LYS A CA 1
ATOM 730 C C . LYS A 1 97 ? -17.024 -2.886 3.768 1.00 86.38 97 LYS A C 1
ATOM 732 O O . LYS A 1 97 ? -17.164 -3.270 4.925 1.00 86.38 97 LYS A O 1
ATOM 737 N N . ASP A 1 98 ? -16.722 -3.686 2.749 1.00 88.31 98 ASP A N 1
ATOM 738 C CA . ASP A 1 98 ? -16.599 -5.145 2.812 1.00 88.31 98 ASP A CA 1
ATOM 739 C C . ASP A 1 98 ? -15.149 -5.594 3.075 1.00 88.31 98 ASP A C 1
ATOM 741 O O . ASP A 1 98 ? -14.835 -6.783 3.050 1.00 88.31 98 ASP A O 1
ATOM 745 N N . CYS A 1 99 ? -14.270 -4.640 3.407 1.00 87.19 99 CYS A N 1
ATOM 746 C CA . CYS A 1 99 ? -12.858 -4.845 3.718 1.00 87.19 99 CYS A CA 1
ATOM 747 C C . CYS A 1 99 ? -12.010 -5.320 2.532 1.00 87.19 99 CYS A C 1
ATOM 749 O O . CYS A 1 99 ? -10.950 -5.917 2.732 1.00 87.19 99 CYS A O 1
ATOM 751 N N . CYS A 1 100 ? -12.424 -5.000 1.305 1.00 91.25 100 CYS A N 1
ATOM 752 C 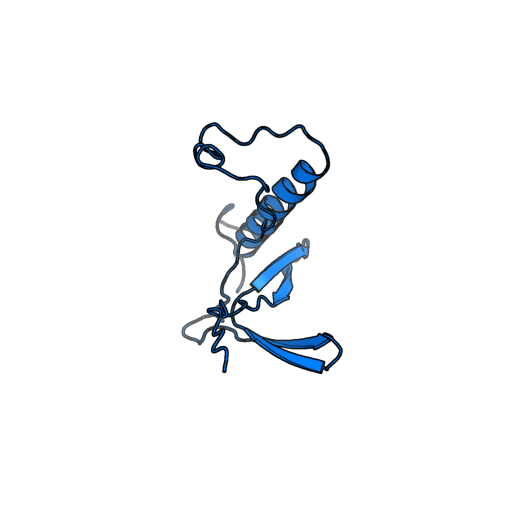CA . CYS A 1 100 ? -11.601 -5.181 0.118 1.00 91.25 100 CYS A CA 1
ATOM 753 C C . CYS A 1 100 ? -10.776 -3.917 -0.144 1.00 91.25 100 CYS A C 1
ATOM 755 O O . CYS A 1 100 ? -11.306 -2.805 -0.229 1.00 91.25 100 CYS A O 1
ATOM 757 N N . ALA A 1 101 ? -9.458 -4.091 -0.254 1.00 91.25 101 ALA A N 1
ATOM 758 C CA . ALA A 1 101 ? -8.519 -3.011 -0.520 1.00 91.25 101 ALA A CA 1
ATOM 759 C C . ALA A 1 101 ? -8.068 -3.028 -1.985 1.00 91.25 101 ALA A C 1
ATOM 761 O O . ALA A 1 101 ? -7.773 -4.085 -2.540 1.00 91.25 101 ALA A O 1
ATOM 762 N N . VAL A 1 102 ? -7.978 -1.846 -2.591 1.00 93.81 102 VAL A N 1
ATOM 763 C CA . VAL A 1 102 ? -7.248 -1.646 -3.846 1.00 93.81 102 VAL A CA 1
ATOM 764 C C . VAL A 1 102 ? -5.840 -1.203 -3.496 1.00 93.81 102 VAL A C 1
ATOM 766 O O . VAL A 1 102 ? -5.664 -0.235 -2.752 1.00 93.81 102 VAL A O 1
ATOM 769 N N . LEU A 1 103 ? -4.861 -1.919 -4.037 1.00 93.56 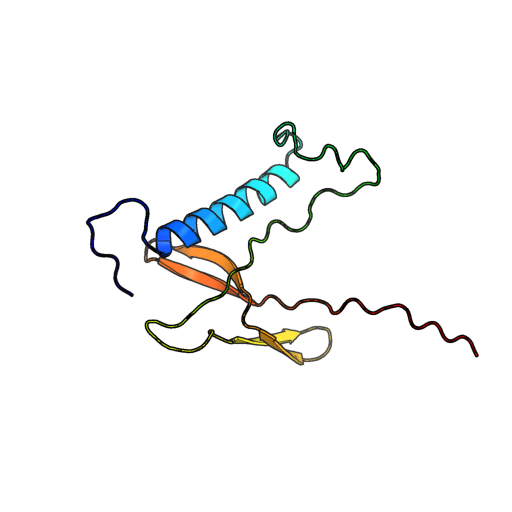103 LEU A N 1
ATOM 770 C CA . LEU A 1 103 ? -3.446 -1.698 -3.783 1.00 93.56 103 LEU A CA 1
ATOM 771 C C . LEU A 1 103 ? -2.761 -1.145 -5.029 1.00 93.56 103 LEU A C 1
ATOM 773 O O . LEU A 1 103 ? -3.107 -1.518 -6.149 1.00 93.56 103 LEU A O 1
ATOM 777 N N . GLU A 1 104 ? -1.789 -0.271 -4.812 1.00 92.31 104 GLU A N 1
ATOM 778 C CA . GLU A 1 104 ? -0.821 0.150 -5.823 1.00 92.31 104 GLU A CA 1
ATOM 779 C C . GLU A 1 104 ? 0.518 -0.534 -5.520 1.00 92.31 104 GLU A C 1
ATOM 781 O O . GLU A 1 104 ? 0.912 -0.638 -4.354 1.00 92.31 104 GLU A O 1
ATOM 786 N N . LEU A 1 105 ? 1.184 -1.027 -6.568 1.00 93.50 105 LEU A N 1
ATOM 787 C CA . LEU A 1 105 ? 2.527 -1.598 -6.481 1.00 93.50 105 LEU A CA 1
ATOM 788 C C . LEU A 1 105 ? 3.531 -0.463 -6.278 1.00 93.50 105 LEU A C 1
ATOM 790 O O . LEU A 1 105 ? 3.489 0.518 -7.020 1.00 93.50 105 LEU A O 1
ATOM 794 N N . LEU A 1 106 ? 4.411 -0.592 -5.286 1.00 90.38 106 LEU A N 1
ATOM 795 C CA . LEU A 1 106 ? 5.496 0.356 -5.062 1.00 90.38 106 LEU A CA 1
ATOM 796 C C . LEU A 1 106 ? 6.812 -0.245 -5.545 1.00 90.38 106 LEU A C 1
ATOM 798 O O . LEU A 1 106 ? 7.217 -1.317 -5.099 1.00 90.38 106 LEU A O 1
ATOM 802 N N . GLU A 1 107 ? 7.474 0.468 -6.442 1.00 85.56 107 GLU A N 1
ATOM 803 C CA . GLU A 1 107 ? 8.840 0.201 -6.878 1.00 85.56 107 GLU A CA 1
ATOM 804 C C . GLU A 1 107 ? 9.748 1.248 -6.231 1.00 85.56 107 GLU A C 1
ATOM 806 O O . GLU A 1 107 ? 9.377 2.421 -6.147 1.00 85.56 107 GLU A O 1
ATOM 811 N N . PHE A 1 108 ? 10.909 0.827 -5.735 1.00 76.56 108 PHE A N 1
ATOM 812 C CA . PHE A 1 108 ? 11.919 1.766 -5.266 1.00 76.56 108 PHE A CA 1
ATOM 813 C C . PHE A 1 108 ? 12.797 2.132 -6.449 1.00 76.56 108 PHE A C 1
ATOM 815 O O . PHE A 1 108 ? 13.355 1.248 -7.096 1.00 76.56 108 PHE A O 1
ATOM 822 N N . GLU A 1 109 ? 12.939 3.425 -6.719 1.00 70.81 109 GLU A N 1
ATOM 823 C CA . GLU A 1 109 ? 13.994 3.874 -7.614 1.00 70.81 109 GLU A CA 1
ATOM 824 C C . GLU A 1 109 ? 15.333 3.563 -6.939 1.00 70.81 109 GLU A C 1
ATOM 826 O O . GLU A 1 109 ? 15.612 4.035 -5.831 1.00 70.81 109 GLU A O 1
ATOM 831 N N . GLU A 1 110 ? 16.155 2.724 -7.572 1.00 63.91 110 GLU A N 1
ATOM 832 C CA . GLU A 1 110 ? 17.546 2.597 -7.161 1.00 63.91 110 GLU A CA 1
ATOM 833 C C . GLU A 1 110 ? 18.187 3.980 -7.286 1.00 63.91 110 GLU A C 1
ATOM 835 O O . GLU A 1 110 ? 18.118 4.613 -8.341 1.00 63.91 110 GLU A O 1
ATOM 840 N N . ALA A 1 111 ? 18.791 4.475 -6.203 1.00 57.56 111 ALA A N 1
ATOM 841 C CA . ALA A 1 111 ? 19.544 5.716 -6.255 1.00 57.56 111 ALA A CA 1
ATOM 842 C C . ALA A 1 111 ? 20.725 5.508 -7.211 1.00 57.56 111 ALA A C 1
ATOM 844 O O . ALA A 1 111 ? 21.745 4.933 -6.835 1.00 57.56 111 ALA A O 1
ATOM 845 N N . THR A 1 112 ? 20.588 5.945 -8.462 1.00 50.47 112 THR A N 1
ATOM 846 C CA . THR A 1 112 ? 21.702 5.951 -9.403 1.00 50.47 112 THR A CA 1
ATOM 847 C C . THR A 1 112 ? 22.734 6.944 -8.881 1.00 50.47 112 THR A C 1
ATOM 849 O O . THR A 1 112 ? 22.572 8.158 -9.024 1.00 50.47 112 THR A O 1
ATOM 852 N N . GLU A 1 113 ? 23.797 6.447 -8.248 1.00 49.22 113 GLU A N 1
ATOM 853 C CA . GLU A 1 113 ? 25.003 7.240 -8.050 1.00 49.22 113 GLU A CA 1
ATOM 854 C C . GLU A 1 113 ? 25.497 7.687 -9.433 1.00 49.22 113 GLU A C 1
ATOM 856 O O . GLU A 1 113 ? 25.772 6.872 -10.313 1.00 49.22 113 GLU A O 1
ATOM 861 N N . ASN A 1 114 ? 25.560 9.002 -9.639 1.00 45.38 114 ASN A N 1
ATOM 862 C CA . ASN A 1 114 ? 26.062 9.642 -10.850 1.00 45.38 114 ASN A CA 1
ATOM 863 C C . ASN A 1 114 ? 27.479 9.150 -11.204 1.00 45.38 114 ASN A C 1
ATOM 865 O O . ASN A 1 114 ? 28.468 9.738 -10.768 1.00 45.38 114 ASN A O 1
ATOM 869 N N . TYR A 1 115 ? 27.603 8.132 -12.056 1.00 43.34 115 TYR A N 1
ATOM 870 C CA . TYR A 1 115 ? 28.870 7.794 -12.703 1.00 43.34 115 TYR A CA 1
ATOM 871 C C . TYR A 1 115 ? 29.061 8.666 -13.953 1.00 43.34 115 TYR A C 1
ATOM 873 O O . TYR A 1 115 ? 28.904 8.230 -15.090 1.00 43.34 115 TYR A O 1
ATOM 881 N N . HIS A 1 116 ? 29.420 9.933 -13.738 1.00 38.66 116 HIS A N 1
ATOM 882 C CA . HIS A 1 116 ? 30.070 10.745 -14.765 1.00 38.66 116 HIS A CA 1
ATOM 883 C C . HIS A 1 116 ? 31.552 10.327 -14.834 1.00 38.66 116 HIS A C 1
ATOM 885 O O . HIS A 1 116 ? 32.408 10.932 -14.193 1.00 38.66 116 HIS A O 1
ATOM 891 N N . ILE A 1 117 ? 31.878 9.283 -15.608 1.00 42.22 117 ILE A N 1
ATOM 892 C CA . ILE A 1 117 ? 33.221 9.194 -16.199 1.00 42.22 117 ILE A CA 1
ATOM 893 C C . ILE A 1 117 ? 33.164 9.995 -17.492 1.00 42.22 117 ILE A C 1
ATOM 895 O O . ILE A 1 117 ? 32.667 9.534 -18.518 1.00 42.22 117 ILE A O 1
ATOM 899 N N . SER A 1 118 ? 33.664 11.220 -17.415 1.00 36.97 118 SER A N 1
ATOM 900 C CA . SER A 1 118 ? 34.123 11.956 -18.584 1.00 36.97 118 SER A CA 1
ATOM 901 C C . SER A 1 118 ? 35.367 11.246 -19.126 1.00 36.97 118 SER A C 1
ATOM 903 O O . SER A 1 118 ? 36.349 11.100 -18.393 1.00 36.97 118 SER A O 1
ATOM 905 N N . LEU A 1 119 ? 35.328 10.815 -20.386 1.00 40.00 119 LEU A N 1
ATOM 906 C CA . LEU A 1 119 ? 36.523 10.629 -21.213 1.00 40.00 119 LEU A CA 1
ATOM 907 C C . LEU A 1 119 ? 36.583 11.771 -22.225 1.00 40.00 119 LEU A C 1
ATOM 909 O O . LEU A 1 119 ? 35.518 12.078 -22.808 1.00 40.00 119 LEU A O 1
#

Radius of gyration: 19.05 Å; Cα contacts (8 Å, |Δi|>4): 113; chains: 1; bounding box: 54×46×43 Å

pLDDT: mean 71.04, std 20.01, range [36.97, 94.0]

Foldseek 3Di:
DDDDPDDDPDDVLVVLVVQLVQLVVVVVCVVPVDDPDDDVLDVVVVVDDDDHPPDSFDKDWDDDPDPGDTDKDWDWDPPVDTDIDIARIWGFNDADPVSDTDIDGDDDDDPPDDPPPDD

Nearest PDB structures (foldseek):
  4wiz-assembly1_CA  TM=2.874E-01  e=8.424E+00  Epinephelus coioides nervous necrosis virus

Organism: NCBI:txid2678566

Solvent-accessible surface area (backbone atoms only — not comparable to full-atom values): 7981 Å² total; per-residue (Å²): 140,80,81,71,97,82,60,95,82,78,42,68,54,57,52,54,46,50,49,32,49,58,28,46,58,54,62,54,38,76,78,46,100,74,67,85,62,62,96,70,71,45,70,70,58,71,78,64,80,90,76,78,85,83,74,52,73,69,75,45,73,46,64,49,91,74,98,52,63,72,48,69,47,77,47,75,46,81,77,99,50,85,40,80,45,76,33,49,38,32,33,64,73,45,62,57,94,87,58,53,67,45,72,41,86,46,80,80,80,75,82,76,75,84,79,79,77,84,128

Mean predicted aligned error: 13.43 Å